Protein AF-A0A822H1C2-F1 (afdb_monomer)

Secondary structure (DSSP, 8-state):
---EEEETTEEEEEETTEEEEEE---SSS--------SS--GGGHHHHHHHHHHHHHHH--SHHHHHHHHHHHHHHHHHTT--HHHHHHHHHHHHHHTT-TTHHHH--HHHHHHHHHHHHHHHHHHHHHHHHT-

Solvent-accessible surface area (backbone atoms only — not comparable to full-atom values): 8086 Å² total; per-residue (Å²): 136,69,64,72,49,77,57,88,54,35,39,39,36,52,53,94,95,36,84,46,76,44,74,60,77,56,83,84,62,63,89,76,69,73,88,78,78,84,91,71,66,86,80,56,53,64,58,43,57,40,50,55,49,52,52,39,38,65,75,37,88,47,51,69,56,35,52,50,51,52,49,51,52,53,51,55,44,44,76,72,72,49,53,71,66,62,54,49,52,43,57,48,47,50,35,51,77,60,71,43,79,59,62,90,81,65,71,41,56,73,62,41,51,55,40,30,50,54,49,45,52,54,51,51,56,55,52,55,56,58,60,76,75,108

Structure (mmCIF, N/CA/C/O backbone):
data_AF-A0A822H1C2-F1
#
_entry.id   AF-A0A822H1C2-F1
#
loop_
_atom_site.group_PDB
_atom_site.id
_atom_site.type_symbol
_atom_site.label_atom_id
_atom_site.label_alt_id
_atom_site.label_comp_id
_atom_site.label_asym_id
_atom_site.label_entity_id
_atom_site.label_seq_id
_atom_site.pdbx_PDB_ins_code
_atom_site.Cartn_x
_atom_site.Cartn_y
_atom_site.Cartn_z
_atom_site.occupancy
_atom_site.B_iso_or_equiv
_atom_site.auth_seq_id
_atom_site.auth_comp_id
_atom_site.auth_asym_id
_atom_site.auth_atom_id
_atom_site.pdbx_PDB_model_num
ATOM 1 N N . ILE A 1 1 ? -23.568 -33.969 -25.056 1.00 42.25 1 ILE A N 1
ATOM 2 C CA . ILE A 1 1 ? -23.004 -32.632 -25.365 1.00 42.25 1 ILE A CA 1
ATOM 3 C C . ILE A 1 1 ? -22.626 -31.989 -24.035 1.00 42.25 1 ILE A C 1
ATOM 5 O O . ILE A 1 1 ? -23.505 -31.511 -23.328 1.00 42.25 1 ILE A O 1
ATOM 9 N N . GLY A 1 2 ? -21.360 -32.112 -23.630 1.00 51.59 2 GLY A N 1
ATOM 10 C CA . GLY A 1 2 ? -20.865 -31.537 -22.378 1.00 51.59 2 GLY A CA 1
ATOM 11 C C . GLY A 1 2 ? -20.613 -30.048 -22.573 1.00 51.59 2 GLY A C 1
ATOM 12 O O . GLY A 1 2 ? -19.778 -29.673 -23.391 1.00 51.59 2 GLY A O 1
ATOM 13 N N . LYS A 1 3 ? -21.377 -29.204 -21.8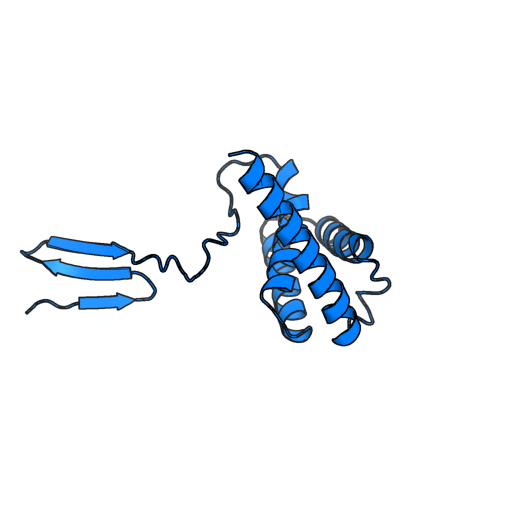78 1.00 55.62 3 LYS A N 1
ATOM 14 C CA . LYS A 1 3 ? -21.102 -27.768 -21.810 1.00 55.62 3 LYS A CA 1
ATOM 15 C C . LYS A 1 3 ? -20.040 -27.564 -20.737 1.00 55.62 3 LYS A C 1
ATOM 17 O O . LYS A 1 3 ? -20.268 -27.924 -19.586 1.00 55.62 3 LYS A O 1
ATOM 22 N N . ASN A 1 4 ? -18.905 -27.012 -21.139 1.00 53.31 4 ASN A N 1
ATOM 23 C CA . ASN A 1 4 ? -17.875 -26.548 -20.226 1.00 53.31 4 ASN A CA 1
ATOM 24 C C . ASN A 1 4 ? -17.957 -25.027 -20.194 1.00 53.31 4 ASN A C 1
ATOM 26 O O . ASN A 1 4 ? -17.965 -24.393 -21.249 1.00 53.31 4 ASN A O 1
ATOM 30 N N . VAL A 1 5 ? -18.050 -24.460 -18.997 1.00 60.44 5 VAL A N 1
ATOM 31 C CA . VAL A 1 5 ? -18.001 -23.012 -18.791 1.00 60.44 5 VAL A CA 1
ATOM 32 C C . VAL A 1 5 ? -16.791 -22.736 -17.914 1.00 60.44 5 VAL A C 1
ATOM 34 O O . VAL A 1 5 ? -16.673 -23.301 -16.826 1.00 60.44 5 VAL A O 1
ATOM 37 N N . ALA A 1 6 ? -15.881 -21.913 -18.425 1.00 45.28 6 ALA A N 1
ATOM 38 C CA . ALA A 1 6 ? -14.759 -21.386 -17.668 1.00 45.28 6 ALA A CA 1
ATOM 39 C C . ALA A 1 6 ? -15.110 -19.968 -17.211 1.00 45.28 6 ALA A C 1
ATOM 41 O O . ALA A 1 6 ? -15.568 -19.155 -1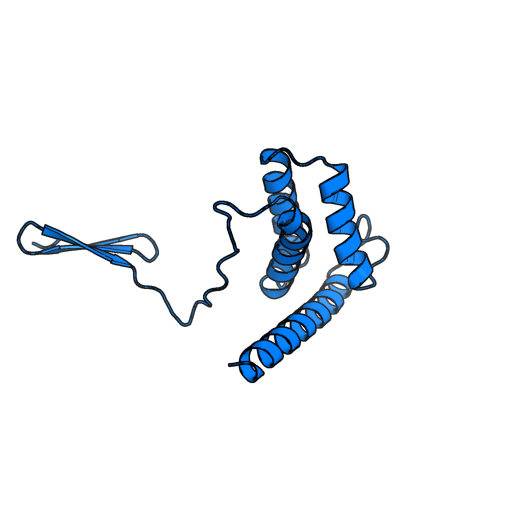8.017 1.00 45.28 6 ALA A O 1
ATOM 42 N N . TYR A 1 7 ? -14.919 -19.689 -15.926 1.00 49.81 7 TYR A N 1
ATOM 43 C CA . TYR A 1 7 ? -15.037 -18.352 -15.359 1.00 49.81 7 TYR A CA 1
ATOM 44 C C . TYR A 1 7 ? -13.966 -18.191 -14.283 1.00 49.81 7 TYR A C 1
ATOM 46 O O . TYR A 1 7 ? -13.995 -18.904 -13.279 1.00 49.81 7 TYR A O 1
ATOM 54 N N . LEU A 1 8 ? -13.028 -17.264 -14.507 1.00 70.69 8 LEU A N 1
ATOM 55 C CA . LEU A 1 8 ? -11.804 -17.135 -13.705 1.00 70.69 8 LEU A CA 1
ATOM 56 C C . LEU A 1 8 ? -11.063 -18.488 -13.638 1.00 70.69 8 LEU A C 1
ATOM 58 O O . LEU A 1 8 ? -10.958 -19.182 -14.649 1.00 70.69 8 LEU A O 1
ATOM 62 N N . ASP A 1 9 ? -10.626 -18.884 -12.446 1.00 70.00 9 ASP A N 1
ATOM 63 C CA . ASP A 1 9 ? -9.897 -20.126 -12.167 1.00 70.00 9 ASP A CA 1
ATOM 64 C C . ASP A 1 9 ? -10.820 -21.341 -11.994 1.00 70.00 9 ASP A C 1
ATOM 66 O O . ASP A 1 9 ? -10.390 -22.433 -11.619 1.00 70.00 9 ASP A O 1
ATOM 70 N N . VAL A 1 10 ? -12.121 -21.168 -12.235 1.00 59.78 10 VAL A N 1
ATOM 71 C CA . VAL A 1 10 ? -13.121 -22.207 -12.015 1.00 59.78 10 VAL A CA 1
ATOM 72 C C . VAL A 1 10 ? -13.604 -22.754 -13.348 1.00 59.78 10 VAL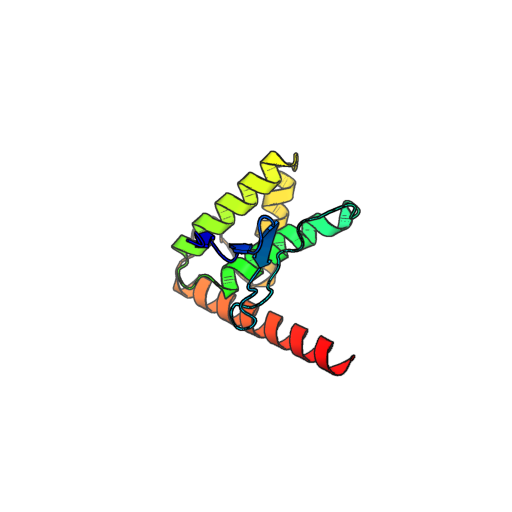 A C 1
ATOM 74 O O . VAL A 1 10 ? -14.197 -22.056 -14.175 1.00 59.78 10 VAL A O 1
ATOM 77 N N . GLN A 1 11 ? -13.405 -24.056 -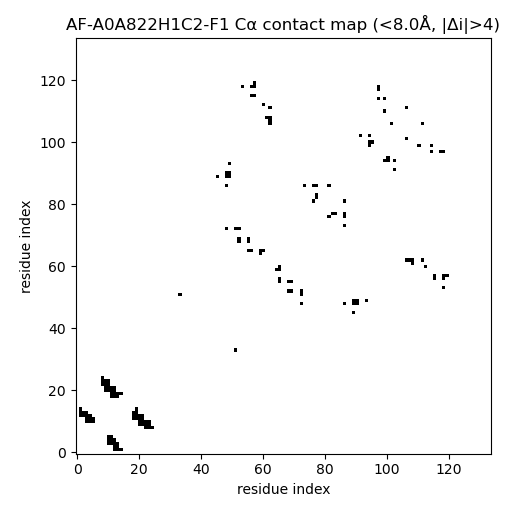13.529 1.00 74.25 11 GLN A N 1
ATOM 78 C CA . GLN A 1 11 ? -13.962 -24.816 -14.632 1.00 74.25 11 GLN A CA 1
ATOM 79 C C . GLN A 1 11 ? -15.132 -25.663 -14.137 1.00 74.25 11 GLN A C 1
ATOM 81 O O . GLN A 1 11 ? -14.978 -26.540 -13.285 1.00 74.25 11 GLN A O 1
ATOM 86 N N . ILE A 1 12 ? -16.311 -25.432 -14.710 1.00 72.38 12 ILE A N 1
ATOM 87 C CA . ILE A 1 12 ? -17.502 -26.236 -14.441 1.00 72.38 12 ILE A CA 1
ATOM 88 C C . ILE A 1 12 ? -17.738 -27.146 -15.642 1.00 72.38 12 ILE A C 1
ATOM 90 O O . ILE A 1 12 ? -17.885 -26.683 -16.776 1.00 72.38 12 ILE A O 1
ATOM 94 N N . SER A 1 13 ? -17.773 -28.451 -15.383 1.00 79.00 13 SER A N 1
ATOM 95 C CA . SER A 1 13 ? -18.021 -29.489 -16.381 1.00 79.00 13 SER A CA 1
ATOM 96 C C . SER A 1 13 ? -19.229 -30.332 -15.988 1.00 79.00 13 SER A C 1
ATOM 98 O O . SER A 1 13 ? -19.450 -30.631 -14.816 1.00 79.00 13 SER A O 1
ATOM 100 N N . HIS A 1 14 ? -20.035 -30.708 -16.976 1.00 67.62 14 HIS A N 1
ATOM 101 C CA . HIS A 1 14 ? -21.193 -31.573 -16.778 1.00 67.62 14 HIS A CA 1
ATOM 102 C C . HIS A 1 14 ? -20.872 -32.976 -17.301 1.00 67.62 14 HIS A C 1
ATOM 104 O O . HIS A 1 14 ? -20.827 -33.193 -18.516 1.00 67.62 14 HIS A O 1
ATOM 110 N N . ILE A 1 15 ? -20.620 -33.917 -16.388 1.00 77.44 15 ILE A N 1
ATOM 111 C CA . ILE A 1 15 ? -20.205 -35.292 -16.693 1.00 77.44 15 ILE A CA 1
ATOM 112 C C . ILE A 1 15 ? -21.204 -36.251 -16.038 1.00 77.44 15 ILE A C 1
ATOM 114 O O . ILE A 1 15 ? -21.429 -36.176 -14.837 1.00 77.44 15 ILE A O 1
ATOM 118 N N . ASN A 1 16 ? -21.807 -37.157 -16.817 1.00 75.69 16 ASN A N 1
ATOM 119 C CA . ASN A 1 16 ? -22.744 -38.187 -16.331 1.00 75.69 16 ASN A CA 1
ATOM 120 C C . ASN A 1 16 ? -23.886 -37.647 -15.444 1.00 75.69 16 ASN A C 1
ATOM 122 O O . ASN A 1 16 ? -24.198 -38.222 -14.404 1.00 75.69 16 ASN A O 1
ATOM 126 N N . SER A 1 17 ? -24.496 -36.528 -15.848 1.00 75.00 17 SER A N 1
ATOM 127 C CA . SER A 1 17 ? -25.558 -35.835 -15.091 1.00 75.00 17 SER A CA 1
ATOM 128 C C .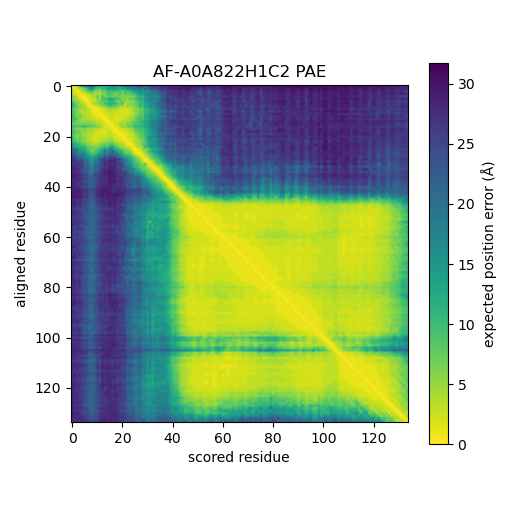 SER A 1 17 ? -25.118 -35.270 -13.733 1.00 75.00 17 SER A C 1
ATOM 130 O O . SER A 1 17 ? -25.958 -34.897 -12.917 1.00 75.00 17 SER A O 1
ATOM 132 N N . GLN A 1 18 ? -23.808 -35.187 -13.489 1.00 59.72 18 GLN A N 1
ATOM 133 C CA . GLN A 1 18 ? -23.227 -34.547 -12.319 1.00 59.72 18 GLN A CA 1
ATOM 134 C C . GLN A 1 18 ? -22.437 -33.307 -12.736 1.00 59.72 18 GLN A C 1
ATOM 136 O O . GLN A 1 18 ? -21.696 -33.296 -13.724 1.00 59.72 18 GLN A O 1
ATOM 141 N N . LEU A 1 19 ? -22.615 -32.238 -11.965 1.00 74.88 19 LEU A N 1
ATOM 142 C CA . LEU A 1 19 ? -21.804 -31.034 -12.065 1.00 74.88 19 LEU A CA 1
ATOM 143 C C . LEU A 1 19 ? -20.486 -31.282 -11.337 1.00 74.88 19 LEU A C 1
ATOM 145 O O . LEU A 1 19 ? -20.462 -31.480 -10.124 1.00 74.88 19 LEU A O 1
ATOM 149 N N . ARG A 1 20 ? -19.390 -31.267 -12.090 1.00 70.50 20 ARG A N 1
ATOM 150 C CA . ARG A 1 20 ? -18.034 -31.314 -11.562 1.00 70.50 20 ARG A CA 1
ATOM 151 C C . ARG A 1 20 ? -17.403 -29.939 -11.714 1.00 70.50 20 ARG A C 1
ATOM 153 O O . ARG A 1 20 ? -17.098 -29.507 -12.826 1.00 70.50 20 ARG A O 1
ATOM 160 N N . THR A 1 21 ? -17.175 -29.292 -10.581 1.00 70.31 21 THR A N 1
ATOM 161 C CA . THR A 1 21 ? -16.422 -28.042 -10.483 1.00 70.31 21 THR A CA 1
ATOM 162 C C . THR A 1 21 ? -14.966 -28.370 -10.184 1.00 70.31 21 THR A C 1
ATOM 164 O O . THR A 1 21 ? -14.677 -29.162 -9.292 1.00 70.31 21 THR A O 1
ATOM 167 N N . THR A 1 22 ? -14.042 -27.808 -10.952 1.00 68.56 22 THR A N 1
ATOM 168 C CA . THR A 1 22 ? -12.597 -27.921 -10.732 1.00 68.56 22 THR A CA 1
ATOM 169 C C . THR A 1 22 ? -12.030 -26.515 -10.627 1.00 68.56 22 THR A C 1
ATOM 171 O O . THR A 1 22 ? -12.333 -25.674 -11.470 1.00 68.56 22 THR A O 1
ATOM 174 N N . ILE A 1 23 ? -11.268 -26.250 -9.567 1.00 69.19 23 ILE A N 1
ATOM 175 C CA . ILE A 1 23 ? -10.612 -24.961 -9.345 1.00 69.19 23 ILE A CA 1
ATOM 176 C C . ILE A 1 23 ? -9.145 -25.145 -9.718 1.00 69.19 23 ILE A C 1
ATOM 178 O O . ILE A 1 23 ? -8.409 -25.839 -9.015 1.00 69.19 23 ILE A O 1
ATOM 182 N N . ASN A 1 24 ? -8.739 -24.562 -10.836 1.00 63.94 24 ASN A N 1
ATOM 183 C CA . ASN A 1 24 ? -7.369 -24.618 -11.317 1.00 63.94 24 ASN A CA 1
ATOM 184 C C . ASN A 1 24 ? -6.590 -23.495 -10.639 1.00 63.94 24 ASN A C 1
ATOM 186 O O . ASN A 1 24 ? -6.679 -22.348 -11.051 1.00 63.94 24 ASN A O 1
ATOM 190 N N . HIS A 1 25 ? -5.857 -23.823 -9.579 1.00 54.69 25 HIS A N 1
ATOM 191 C CA . HIS A 1 25 ? -4.906 -22.877 -9.009 1.00 54.69 25 HIS A CA 1
ATOM 192 C C . HIS A 1 25 ? -3.678 -22.883 -9.917 1.00 54.69 25 HIS A C 1
ATOM 194 O O . HIS A 1 25 ? -3.062 -23.934 -10.108 1.00 54.69 25 HIS A O 1
ATOM 200 N N . ASP A 1 26 ? -3.356 -21.739 -10.507 1.00 56.12 26 ASP A N 1
ATOM 201 C CA . ASP A 1 26 ? -2.060 -21.553 -11.139 1.00 56.12 26 ASP A CA 1
ATOM 202 C C . ASP A 1 26 ? -1.019 -21.412 -10.021 1.00 56.12 26 ASP A C 1
ATOM 204 O O . ASP A 1 26 ? -1.038 -20.447 -9.263 1.00 56.12 26 ASP A O 1
ATOM 208 N N . ASN A 1 27 ? -0.152 -22.414 -9.866 1.00 52.12 27 ASN A N 1
ATOM 209 C CA . ASN A 1 27 ? 0.904 -22.380 -8.853 1.00 52.12 27 ASN A CA 1
ATOM 210 C C . ASN A 1 27 ? 2.012 -21.365 -9.202 1.00 52.12 27 ASN A C 1
ATOM 212 O O . ASN A 1 27 ? 2.813 -21.051 -8.320 1.00 52.12 27 ASN A O 1
ATOM 216 N N . ASP A 1 28 ? 2.050 -20.856 -10.443 1.00 52.75 28 ASP A N 1
ATOM 217 C CA . ASP A 1 28 ? 2.986 -19.818 -10.895 1.00 52.75 28 ASP A CA 1
ATOM 218 C C . ASP A 1 28 ? 2.406 -18.399 -10.725 1.00 52.75 28 ASP A C 1
ATOM 220 O O . ASP A 1 28 ? 3.160 -17.425 -10.636 1.00 52.75 28 ASP A O 1
ATOM 224 N N . ILE A 1 29 ? 1.079 -18.263 -10.586 1.00 51.06 29 ILE A N 1
ATOM 225 C CA . ILE A 1 29 ? 0.437 -17.051 -10.054 1.00 51.06 29 ILE A CA 1
ATOM 226 C C . ILE A 1 29 ? 0.466 -17.178 -8.535 1.00 51.06 29 ILE A C 1
ATOM 228 O O . ILE A 1 29 ? -0.479 -17.613 -7.889 1.00 51.06 29 ILE A O 1
ATOM 232 N N . GLU A 1 30 ? 1.637 -16.865 -8.000 1.00 44.97 30 GLU A N 1
ATOM 233 C CA . GLU A 1 30 ? 1.970 -16.697 -6.594 1.00 44.97 30 GLU A CA 1
ATOM 234 C C . GLU A 1 30 ? 0.778 -16.732 -5.608 1.00 44.97 30 GLU A C 1
ATOM 236 O O . GLU A 1 30 ? -0.109 -15.872 -5.673 1.00 44.97 30 GLU A O 1
ATOM 241 N N . PRO A 1 31 ? 0.767 -17.637 -4.610 1.00 45.50 31 PRO A N 1
ATOM 242 C CA . PRO A 1 31 ? -0.255 -17.653 -3.578 1.00 45.50 31 PRO A CA 1
ATOM 243 C C . PRO A 1 31 ? 0.029 -16.534 -2.565 1.00 45.50 31 PRO A C 1
ATOM 245 O O . PRO A 1 31 ? 0.169 -16.781 -1.368 1.00 45.50 31 PRO A O 1
ATOM 248 N N . ARG A 1 32 ? 0.115 -15.274 -3.007 1.00 45.22 32 ARG A N 1
ATOM 249 C CA . ARG A 1 32 ? 0.010 -14.117 -2.112 1.00 45.22 32 ARG A CA 1
ATOM 250 C C . ARG A 1 32 ? -1.465 -13.891 -1.812 1.00 45.22 32 ARG A C 1
ATOM 252 O O . ARG A 1 32 ? -2.060 -12.876 -2.161 1.00 45.22 32 ARG A O 1
ATOM 259 N N . GLY A 1 33 ? -2.074 -14.878 -1.161 1.00 42.50 33 GLY A N 1
ATOM 260 C CA . GLY A 1 33 ? -3.338 -14.666 -0.485 1.00 42.50 33 GLY A CA 1
ATOM 261 C C . GLY A 1 33 ? -3.110 -13.590 0.568 1.00 42.50 33 GLY A C 1
ATOM 262 O O . GLY A 1 33 ? -2.409 -13.825 1.552 1.00 42.50 33 GLY A O 1
ATOM 263 N N . LEU A 1 34 ? -3.679 -12.403 0.360 1.00 44.56 34 LEU A N 1
ATOM 264 C CA . LEU A 1 34 ? -3.892 -11.473 1.458 1.00 44.56 34 LEU A CA 1
ATOM 265 C C . LEU A 1 34 ? -4.661 -12.231 2.536 1.00 44.56 34 LEU A C 1
ATOM 267 O O . LEU A 1 34 ? -5.706 -12.819 2.255 1.00 44.56 34 LEU A O 1
ATOM 271 N N . SER A 1 35 ? -4.132 -12.230 3.756 1.00 42.47 35 SER A N 1
ATOM 272 C CA . SER A 1 35 ? -4.755 -12.854 4.918 1.00 42.47 35 SER A CA 1
ATOM 273 C C . SER A 1 35 ? -6.070 -12.143 5.267 1.00 42.47 35 SER A C 1
ATOM 275 O O . SER A 1 35 ? -6.133 -11.378 6.225 1.00 42.47 35 SER A O 1
ATOM 277 N N . PHE A 1 36 ? -7.142 -12.366 4.503 1.00 40.88 36 PHE A N 1
ATOM 278 C CA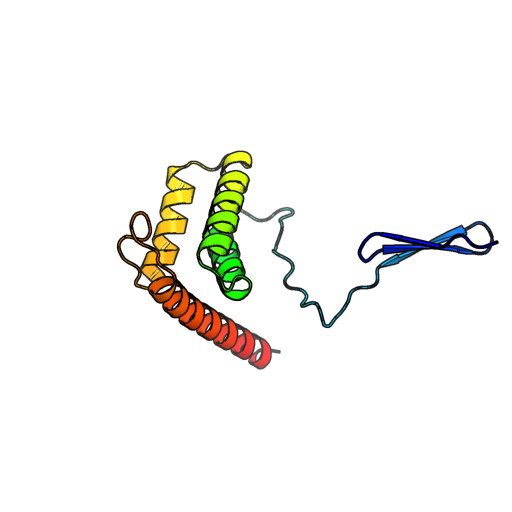 . PHE A 1 36 ? -8.482 -11.911 4.862 1.00 40.88 36 PHE A CA 1
ATOM 279 C C . PHE A 1 36 ? -9.136 -12.914 5.822 1.00 40.88 36 PHE A C 1
ATOM 281 O O . PHE A 1 36 ? -9.778 -13.887 5.445 1.00 40.88 36 PHE A O 1
ATOM 288 N N . ILE A 1 37 ? -8.846 -12.651 7.096 1.00 50.69 37 ILE A N 1
ATOM 289 C CA . ILE A 1 37 ? -9.662 -12.708 8.317 1.00 50.69 37 ILE A CA 1
ATOM 290 C C . ILE A 1 37 ? -10.885 -13.646 8.318 1.00 50.69 37 ILE A C 1
ATOM 292 O O . ILE A 1 37 ? -11.958 -13.328 7.810 1.00 50.69 37 ILE A O 1
ATOM 296 N N . SER A 1 38 ? -10.777 -14.697 9.132 1.00 35.66 38 SER A N 1
ATOM 297 C CA . SER A 1 38 ? -11.869 -15.150 9.997 1.00 35.66 38 SER A CA 1
ATOM 298 C C . SER A 1 38 ? -11.282 -15.351 11.405 1.00 35.66 38 SER A C 1
ATOM 300 O O . SER A 1 38 ? -10.368 -16.155 11.571 1.00 35.66 38 SER A O 1
ATOM 302 N N . ASN A 1 39 ? -11.785 -14.615 12.405 1.00 43.12 39 ASN A N 1
ATOM 303 C CA . ASN A 1 39 ? -11.509 -14.775 13.849 1.00 43.12 39 ASN A CA 1
ATOM 304 C C . ASN A 1 39 ? -10.141 -14.336 14.428 1.00 43.12 39 ASN A C 1
ATOM 306 O O . ASN A 1 39 ? -9.748 -14.851 15.476 1.00 43.12 39 ASN A O 1
ATOM 310 N N . HIS A 1 40 ? -9.429 -13.362 13.845 1.00 44.75 40 HIS A N 1
ATOM 311 C CA . HIS A 1 40 ? -8.187 -12.858 14.461 1.00 44.75 40 HIS A CA 1
ATOM 312 C C . HIS A 1 40 ? -8.396 -11.628 15.370 1.00 44.75 40 HIS A C 1
ATOM 314 O O . HIS A 1 40 ? -9.173 -10.731 15.025 1.00 44.75 40 HIS A O 1
ATOM 320 N N . PRO A 1 41 ? -7.715 -11.572 16.538 1.00 49.38 41 PRO A N 1
ATOM 321 C CA . PRO A 1 41 ? -7.850 -10.481 17.498 1.00 49.38 41 PRO A CA 1
ATOM 322 C C . PRO A 1 41 ? -7.435 -9.114 16.908 1.00 49.38 41 PRO A C 1
ATOM 324 O O . PRO A 1 41 ? -6.581 -9.069 16.020 1.00 49.38 41 PRO A O 1
ATOM 327 N N . PRO A 1 42 ? -7.970 -7.992 17.441 1.00 52.88 42 PRO A N 1
ATOM 328 C CA . PRO A 1 42 ? -7.751 -6.609 16.973 1.00 52.88 42 PRO A CA 1
ATOM 329 C C . PRO A 1 42 ? -6.289 -6.155 16.791 1.00 52.88 42 PRO A C 1
ATOM 331 O O . PRO A 1 42 ? -6.026 -5.124 16.180 1.00 52.88 42 PRO A O 1
ATOM 334 N N . VAL A 1 43 ? -5.328 -6.922 17.303 1.00 49.09 43 VAL A N 1
ATOM 335 C CA . VAL A 1 43 ? -3.890 -6.625 17.262 1.00 49.09 43 VAL A CA 1
ATOM 336 C C . VAL A 1 43 ? -3.268 -6.903 15.878 1.00 49.09 43 VAL A C 1
ATOM 338 O O . VAL A 1 43 ? -2.206 -6.375 15.578 1.00 49.09 43 VAL A O 1
ATOM 341 N N . MET A 1 44 ? -3.926 -7.671 14.997 1.00 60.22 44 MET A N 1
ATOM 342 C CA . MET A 1 44 ? -3.414 -7.985 13.647 1.00 60.22 44 MET A CA 1
ATOM 343 C C . MET A 1 44 ? -3.740 -6.945 12.563 1.00 60.22 44 MET A C 1
ATOM 345 O O . MET A 1 44 ? -3.316 -7.101 11.422 1.00 60.22 44 MET A O 1
ATOM 349 N N . TYR A 1 45 ? -4.502 -5.894 12.871 1.00 64.75 45 TYR A N 1
ATOM 350 C CA . TYR A 1 45 ? -4.999 -4.983 11.830 1.00 64.75 45 TYR A CA 1
ATOM 351 C C . TYR A 1 45 ? -4.053 -3.816 11.530 1.00 64.75 45 TYR A C 1
ATOM 353 O O . TYR A 1 45 ? -4.038 -3.326 10.402 1.00 64.75 45 TYR A O 1
ATOM 361 N N . SER A 1 46 ? -3.222 -3.417 12.497 1.00 65.81 46 SER A N 1
ATOM 362 C CA . SER A 1 46 ? -2.131 -2.453 12.294 1.00 65.81 46 SER A CA 1
ATOM 363 C C . SER A 1 46 ? -1.109 -2.979 11.286 1.00 65.81 46 SER A C 1
ATOM 365 O O . SER A 1 46 ? -0.772 -2.308 10.310 1.00 65.81 46 SER A O 1
ATOM 367 N N . THR A 1 47 ? -0.691 -4.230 11.480 1.00 77.38 47 THR A N 1
ATOM 368 C CA . THR A 1 47 ? 0.198 -4.950 10.568 1.00 77.38 47 THR A CA 1
ATOM 369 C C . THR A 1 47 ? -0.481 -5.261 9.240 1.00 77.38 47 THR A C 1
ATOM 371 O O . THR A 1 47 ? 0.196 -5.279 8.220 1.00 77.38 47 THR A O 1
ATOM 374 N N . LEU A 1 48 ? -1.807 -5.444 9.211 1.00 84.19 48 LEU A N 1
ATOM 375 C CA . LEU A 1 48 ? -2.538 -5.694 7.967 1.00 84.19 48 LEU A CA 1
ATOM 376 C C . LEU A 1 48 ? -2.527 -4.484 7.025 1.00 84.19 48 LEU A C 1
ATOM 378 O O . LEU A 1 48 ? -2.299 -4.671 5.835 1.00 84.19 48 LEU A O 1
ATOM 382 N N . ILE A 1 49 ? -2.720 -3.255 7.526 1.00 87.81 49 ILE A N 1
ATOM 383 C CA . ILE A 1 49 ? -2.628 -2.046 6.683 1.00 87.81 49 ILE A CA 1
ATOM 384 C C . ILE A 1 49 ? -1.240 -1.967 6.045 1.00 87.81 49 ILE A C 1
ATOM 386 O O . ILE A 1 49 ? -1.125 -1.832 4.827 1.00 87.81 49 ILE A O 1
ATOM 390 N N . GLN A 1 50 ? -0.190 -2.084 6.859 1.00 88.25 50 GLN A N 1
ATOM 391 C CA . GLN A 1 50 ? 1.188 -2.019 6.375 1.00 88.25 50 GLN A CA 1
ATOM 392 C C . GLN A 1 50 ? 1.489 -3.153 5.390 1.00 88.25 50 GLN A C 1
ATOM 394 O O . GLN A 1 50 ? 2.012 -2.889 4.313 1.00 88.25 50 GLN A O 1
ATOM 399 N N . ALA A 1 51 ? 1.071 -4.386 5.689 1.00 87.31 51 ALA A N 1
ATOM 400 C CA . ALA A 1 51 ? 1.250 -5.533 4.805 1.00 87.31 51 ALA A CA 1
ATOM 401 C C . ALA A 1 51 ? 0.541 -5.351 3.454 1.00 87.31 51 ALA A C 1
ATOM 403 O O . ALA A 1 51 ? 1.145 -5.610 2.417 1.00 87.31 51 ALA A O 1
ATOM 404 N N . CYS A 1 52 ? -0.704 -4.856 3.439 1.00 89.81 52 CYS A N 1
ATOM 405 C CA . CYS A 1 52 ? -1.428 -4.550 2.200 1.00 89.81 52 CYS A CA 1
ATOM 406 C C . CYS A 1 52 ? -0.678 -3.520 1.346 1.00 89.81 52 CYS A C 1
ATOM 408 O O . CYS A 1 52 ? -0.588 -3.657 0.125 1.00 89.81 52 CYS A O 1
ATOM 410 N N . LEU A 1 53 ? -0.123 -2.487 1.981 1.00 92.00 53 LEU A N 1
ATOM 411 C CA . LEU A 1 53 ? 0.607 -1.431 1.287 1.00 92.00 53 LEU A CA 1
ATOM 412 C C . LEU A 1 53 ? 1.987 -1.895 0.805 1.00 92.00 53 LEU A C 1
ATOM 414 O O . LEU A 1 53 ? 2.350 -1.602 -0.329 1.00 92.00 53 LEU A O 1
ATOM 418 N N . MET A 1 54 ? 2.728 -2.662 1.604 1.00 91.00 54 MET A N 1
ATOM 419 C CA . MET A 1 54 ? 3.988 -3.278 1.174 1.00 91.00 54 MET A CA 1
ATOM 420 C C . MET A 1 54 ? 3.753 -4.229 0.002 1.00 91.00 54 MET A C 1
ATOM 422 O O . MET A 1 54 ? 4.443 -4.145 -1.009 1.00 91.00 54 MET A O 1
ATOM 426 N N . HIS A 1 55 ? 2.713 -5.060 0.083 1.00 89.25 55 HIS A N 1
ATOM 427 C CA . HIS A 1 55 ? 2.301 -5.929 -1.013 1.00 89.25 55 HIS A CA 1
ATOM 428 C C . HIS A 1 55 ? 1.984 -5.132 -2.285 1.00 89.25 55 HIS A C 1
ATOM 430 O O . HIS A 1 55 ? 2.484 -5.457 -3.360 1.00 89.25 55 HIS A O 1
ATOM 436 N N . SER A 1 56 ? 1.215 -4.046 -2.158 1.00 91.44 56 SER A N 1
ATOM 437 C CA . SER A 1 56 ? 0.942 -3.128 -3.266 1.00 91.44 56 SER A CA 1
ATOM 438 C C . SER A 1 56 ? 2.226 -2.567 -3.880 1.00 91.44 56 SER A C 1
ATOM 440 O O . SER A 1 56 ? 2.367 -2.548 -5.101 1.00 91.44 56 SER A O 1
ATOM 442 N N . ALA A 1 57 ? 3.192 -2.158 -3.052 1.00 92.19 57 ALA A N 1
ATOM 443 C CA . ALA A 1 57 ? 4.472 -1.658 -3.535 1.00 92.19 57 ALA A CA 1
ATOM 444 C C . ALA A 1 57 ? 5.251 -2.720 -4.325 1.00 92.19 57 ALA A C 1
ATOM 446 O O . ALA A 1 57 ? 5.809 -2.407 -5.370 1.00 92.19 57 ALA A O 1
ATOM 447 N N . VAL A 1 58 ? 5.230 -3.984 -3.897 1.00 89.81 58 VAL A N 1
ATOM 448 C CA . VAL A 1 58 ? 5.879 -5.081 -4.633 1.00 89.81 58 VAL A CA 1
ATOM 449 C C . VAL A 1 58 ? 5.251 -5.268 -6.021 1.00 89.81 58 VAL A C 1
ATOM 451 O O . VAL A 1 58 ? 5.975 -5.330 -7.019 1.00 89.81 58 VAL A O 1
ATOM 454 N N . ILE A 1 59 ? 3.918 -5.315 -6.114 1.00 88.31 59 ILE A N 1
ATOM 455 C CA . ILE A 1 59 ? 3.215 -5.660 -7.365 1.00 88.31 59 ILE A CA 1
ATOM 456 C C . ILE A 1 59 ? 3.034 -4.479 -8.328 1.00 88.31 59 ILE A C 1
ATOM 458 O O . ILE A 1 59 ? 2.929 -4.678 -9.540 1.00 88.31 59 ILE A O 1
ATOM 462 N N . ARG A 1 60 ? 2.952 -3.244 -7.823 1.00 90.38 60 ARG A N 1
ATOM 463 C CA . ARG A 1 60 ? 2.755 -2.047 -8.647 1.00 90.38 60 ARG A CA 1
ATOM 464 C C . ARG A 1 60 ? 4.113 -1.429 -8.953 1.00 90.38 60 ARG A C 1
ATOM 466 O O . ARG A 1 60 ? 4.913 -1.200 -8.061 1.00 90.38 60 ARG A O 1
ATOM 473 N N . SER A 1 61 ? 4.391 -1.155 -10.223 1.00 91.12 61 SER A N 1
ATOM 474 C CA . SER A 1 61 ? 5.624 -0.465 -10.632 1.00 91.12 61 SER A CA 1
ATOM 475 C C . SER A 1 61 ? 5.440 1.045 -10.760 1.00 91.12 61 SER A C 1
ATOM 477 O O . SER A 1 61 ? 6.407 1.792 -10.677 1.00 91.12 61 SER A O 1
ATOM 479 N N . LYS A 1 62 ? 4.207 1.526 -10.946 1.00 93.81 62 LYS A N 1
ATOM 480 C CA . LYS A 1 62 ? 3.905 2.955 -11.079 1.00 93.81 62 LYS A CA 1
ATOM 481 C C . LYS A 1 62 ? 3.362 3.520 -9.775 1.00 93.81 62 LYS A C 1
ATOM 483 O O . LYS A 1 62 ? 2.421 2.972 -9.199 1.00 93.81 62 LYS A O 1
ATOM 488 N N . VAL A 1 63 ? 3.863 4.690 -9.383 1.00 93.94 63 VAL A N 1
ATOM 489 C CA . VAL A 1 63 ? 3.409 5.406 -8.182 1.00 93.94 63 VAL A CA 1
ATOM 490 C C . VAL A 1 63 ? 1.919 5.766 -8.248 1.00 93.94 63 VAL A C 1
ATOM 492 O O . VAL A 1 63 ? 1.230 5.764 -7.231 1.00 93.94 63 VAL A O 1
ATOM 495 N N . SER A 1 64 ? 1.383 6.012 -9.450 1.00 93.25 64 SER A N 1
ATOM 496 C CA . SER A 1 64 ? -0.049 6.258 -9.664 1.00 93.25 64 SER A CA 1
ATOM 497 C C . SER A 1 64 ? -0.913 5.064 -9.266 1.00 93.25 64 SER A C 1
ATOM 499 O O . SER A 1 64 ? -1.957 5.235 -8.637 1.00 93.25 64 SER A O 1
ATOM 501 N N . ASP A 1 65 ? -0.468 3.858 -9.609 1.00 92.94 65 ASP A N 1
ATOM 502 C CA . ASP A 1 65 ? -1.215 2.625 -9.367 1.00 92.94 65 ASP A CA 1
ATOM 503 C C . ASP A 1 65 ? -1.151 2.271 -7.883 1.00 92.94 65 ASP A C 1
ATOM 505 O O . ASP A 1 65 ? -2.164 1.930 -7.273 1.00 92.94 65 ASP A O 1
ATOM 509 N N . PHE A 1 66 ? 0.014 2.477 -7.270 1.00 94.12 66 PHE A N 1
ATOM 510 C CA . PHE A 1 66 ? 0.176 2.402 -5.825 1.00 94.12 66 PHE A CA 1
ATOM 511 C C . PHE A 1 66 ? -0.716 3.402 -5.079 1.00 94.12 66 PHE A C 1
ATOM 513 O O . PHE A 1 66 ? -1.330 3.052 -4.074 1.00 94.12 66 PHE A O 1
ATOM 520 N N . HIS A 1 67 ? -0.844 4.640 -5.562 1.00 93.19 67 HIS A N 1
ATOM 521 C CA . HIS A 1 67 ? -1.743 5.622 -4.954 1.00 93.19 67 HIS A CA 1
ATOM 522 C C . HIS A 1 67 ? -3.213 5.211 -5.012 1.00 93.19 67 HIS A C 1
ATOM 524 O O . HIS A 1 67 ? -3.942 5.472 -4.051 1.00 93.19 67 HIS A O 1
ATOM 530 N N . ASN A 1 68 ? -3.641 4.587 -6.111 1.00 91.12 68 ASN A N 1
ATOM 531 C CA . ASN A 1 68 ? -4.994 4.056 -6.235 1.00 91.12 68 ASN A CA 1
ATOM 532 C C . ASN A 1 68 ? -5.216 2.912 -5.245 1.00 91.12 68 ASN A C 1
ATOM 534 O O . ASN A 1 68 ? -6.126 3.002 -4.429 1.00 91.12 68 ASN A O 1
ATOM 538 N N . GLU A 1 69 ? -4.315 1.931 -5.207 1.00 91.88 69 GLU A N 1
ATOM 539 C CA . GLU A 1 69 ? -4.410 0.815 -4.262 1.00 91.88 69 GLU A CA 1
ATOM 540 C C . GLU A 1 69 ? -4.375 1.300 -2.804 1.00 91.88 69 GLU A C 1
ATOM 542 O O . GLU A 1 69 ? -5.165 0.866 -1.972 1.00 91.88 69 GLU A O 1
ATOM 547 N N . ARG A 1 70 ? -3.512 2.272 -2.481 1.00 93.00 70 ARG A N 1
ATOM 548 C CA . ARG A 1 70 ? -3.468 2.894 -1.152 1.00 93.00 70 ARG A CA 1
ATOM 549 C C . ARG A 1 70 ? -4.821 3.504 -0.787 1.00 93.00 70 ARG A C 1
ATOM 551 O O . ARG A 1 70 ? -5.252 3.371 0.354 1.00 93.00 70 ARG A O 1
ATOM 558 N N . ARG A 1 71 ? -5.476 4.199 -1.724 1.00 92.31 71 ARG A N 1
ATOM 559 C CA . ARG A 1 71 ? -6.812 4.773 -1.506 1.00 92.31 71 ARG A CA 1
ATOM 560 C C . ARG A 1 71 ? -7.836 3.667 -1.255 1.00 92.31 71 ARG A C 1
ATOM 562 O O . ARG A 1 71 ? -8.606 3.784 -0.306 1.00 92.31 71 ARG A O 1
ATOM 569 N N . ASP A 1 72 ? -7.809 2.606 -2.050 1.00 91.88 72 ASP A N 1
ATOM 570 C CA . ASP A 1 72 ? -8.748 1.490 -1.936 1.00 91.88 72 ASP A CA 1
ATOM 571 C C . ASP A 1 72 ? -8.585 0.758 -0.600 1.00 91.88 72 ASP A C 1
ATOM 573 O O . ASP A 1 72 ? -9.569 0.543 0.108 1.00 91.88 72 ASP A O 1
ATOM 577 N N . VAL A 1 73 ? -7.343 0.495 -0.178 1.00 90.06 73 VAL A N 1
ATOM 578 C CA . VAL A 1 73 ? -7.027 -0.038 1.154 1.00 90.06 73 VAL A CA 1
ATOM 579 C C . VAL A 1 73 ? -7.617 0.863 2.240 1.00 90.06 73 VAL A C 1
ATOM 581 O O . VAL A 1 73 ? -8.357 0.385 3.095 1.00 90.06 73 VAL A O 1
ATOM 584 N N . GLN A 1 74 ? -7.368 2.176 2.196 1.00 90.62 74 GLN A N 1
ATOM 585 C CA . GLN A 1 74 ? -7.920 3.103 3.192 1.00 90.62 74 GLN A CA 1
ATOM 586 C C . GLN A 1 74 ? -9.456 3.066 3.234 1.00 90.62 74 GLN A C 1
ATOM 588 O O . GLN A 1 74 ? -10.028 3.031 4.321 1.00 90.62 74 GLN A O 1
ATOM 593 N N . ILE A 1 75 ? -10.128 3.017 2.079 1.00 88.25 75 ILE A N 1
ATOM 594 C CA . ILE A 1 75 ? -11.593 2.910 1.993 1.00 88.25 75 ILE A CA 1
ATOM 595 C C . ILE A 1 75 ? -12.088 1.603 2.619 1.00 88.25 75 ILE A C 1
ATOM 597 O O . ILE A 1 75 ? -13.056 1.618 3.378 1.00 88.25 75 ILE A O 1
ATOM 601 N N . VAL A 1 76 ? -11.424 0.477 2.347 1.00 88.44 76 VAL A N 1
ATOM 602 C CA . VAL A 1 76 ? -11.783 -0.821 2.933 1.00 88.44 76 VAL A CA 1
ATOM 603 C C . VAL A 1 76 ? -11.700 -0.765 4.456 1.00 88.44 76 VAL A C 1
ATOM 605 O O . VAL A 1 76 ? -12.647 -1.171 5.127 1.00 88.44 76 VAL A O 1
ATOM 608 N N . PHE A 1 77 ? -10.621 -0.224 5.023 1.00 85.56 77 PHE A N 1
ATOM 609 C CA . PHE A 1 77 ? -10.512 -0.089 6.476 1.00 85.56 77 PHE A CA 1
ATOM 610 C C . PHE A 1 77 ? -11.550 0.896 7.039 1.00 85.56 77 PHE A C 1
ATOM 612 O O . PHE A 1 77 ? -12.184 0.596 8.046 1.00 85.56 77 PHE A O 1
ATOM 619 N N . LEU A 1 78 ? -11.840 2.014 6.373 1.00 86.12 78 LEU A N 1
ATOM 620 C CA . LEU A 1 78 ? -12.926 2.904 6.811 1.00 86.12 78 LEU A CA 1
ATOM 621 C C . LEU A 1 78 ? -14.281 2.182 6.858 1.00 86.12 78 LEU A C 1
ATOM 623 O O . LEU A 1 78 ? -15.003 2.285 7.849 1.00 86.12 78 LEU A O 1
ATOM 627 N N . ASN A 1 79 ? -14.598 1.389 5.833 1.00 82.44 79 ASN A N 1
ATOM 628 C CA . ASN A 1 79 ? -15.841 0.616 5.763 1.00 82.44 79 ASN A CA 1
ATOM 629 C C . ASN A 1 79 ? -15.931 -0.483 6.833 1.00 82.44 79 ASN A C 1
ATOM 631 O O . ASN A 1 79 ? -17.030 -0.868 7.221 1.00 82.44 79 ASN A O 1
ATOM 635 N N . ASN A 1 80 ? -14.792 -0.963 7.336 1.00 83.75 80 ASN A N 1
ATOM 636 C CA . ASN A 1 80 ? -14.729 -1.909 8.452 1.00 83.75 80 ASN A CA 1
ATOM 637 C C . ASN A 1 80 ? -14.788 -1.222 9.835 1.00 83.75 80 ASN A C 1
ATOM 639 O O . ASN A 1 80 ? -14.600 -1.880 10.855 1.00 83.75 80 ASN A O 1
ATOM 643 N N . GLY A 1 81 ? -15.064 0.087 9.890 1.00 81.19 81 GLY A N 1
ATOM 644 C CA . GLY A 1 81 ? -15.285 0.826 11.137 1.00 81.19 81 GLY A CA 1
ATOM 645 C C . GLY A 1 81 ? -14.020 1.385 11.791 1.00 81.19 81 GLY A C 1
ATOM 646 O O . GLY A 1 81 ? -14.084 1.854 12.928 1.00 81.19 81 GLY A O 1
ATOM 647 N N . TYR A 1 82 ? -12.875 1.364 11.102 1.00 85.38 82 TYR A N 1
ATOM 648 C CA . TYR A 1 82 ? -11.642 1.969 11.609 1.00 85.38 82 TYR A CA 1
ATOM 649 C C . TYR A 1 82 ? -11.686 3.497 11.488 1.00 85.38 82 TYR A C 1
ATOM 651 O O . TYR A 1 82 ? -12.250 4.051 10.544 1.00 85.38 82 TYR A O 1
ATOM 659 N N . SER A 1 83 ? -11.070 4.200 12.442 1.00 91.50 83 SER A N 1
ATOM 660 C CA . SER A 1 83 ? -11.013 5.663 12.408 1.00 91.50 83 SER A CA 1
ATOM 661 C C . SER A 1 83 ? -10.014 6.161 11.358 1.00 91.50 83 SER A C 1
ATOM 663 O O . SER A 1 83 ? -8.990 5.529 11.094 1.00 91.50 83 SER A O 1
ATOM 665 N N . ILE A 1 84 ? -10.275 7.343 10.790 1.00 92.75 84 ILE A N 1
ATOM 666 C CA . ILE A 1 84 ? -9.356 7.994 9.840 1.00 92.75 84 ILE A CA 1
ATOM 667 C C . ILE A 1 84 ? -7.973 8.206 10.472 1.00 92.75 84 ILE A C 1
ATOM 669 O O . ILE A 1 84 ? -6.963 8.006 9.799 1.00 92.75 84 ILE A O 1
ATOM 673 N N . ASN A 1 85 ? -7.922 8.576 11.757 1.00 93.12 85 ASN A N 1
ATOM 674 C CA . ASN A 1 85 ? -6.665 8.786 12.478 1.00 93.12 85 ASN A CA 1
ATOM 675 C C . ASN A 1 85 ? -5.861 7.490 12.559 1.00 93.12 85 ASN A C 1
ATOM 677 O O . ASN A 1 85 ? -4.710 7.484 12.144 1.00 93.12 85 ASN A O 1
ATOM 681 N N . PHE A 1 86 ? -6.501 6.386 12.962 1.00 90.31 86 PHE A N 1
ATOM 682 C CA . PHE A 1 86 ? -5.860 5.074 13.008 1.00 90.31 86 PHE A CA 1
ATOM 683 C C . PHE A 1 86 ? -5.264 4.706 11.646 1.00 90.31 86 PHE A C 1
ATOM 685 O O . PHE A 1 86 ? -4.093 4.359 11.546 1.00 90.31 86 PHE A O 1
ATOM 692 N N . ILE A 1 87 ? -6.039 4.832 10.570 1.00 91.25 87 ILE A N 1
ATOM 693 C CA . ILE A 1 87 ? -5.570 4.488 9.223 1.00 91.25 87 ILE A CA 1
ATOM 694 C C . ILE A 1 87 ? -4.407 5.393 8.798 1.00 91.25 87 ILE A C 1
ATOM 696 O O . ILE A 1 87 ? -3.404 4.912 8.275 1.00 91.25 87 ILE A O 1
ATOM 700 N N . THR A 1 88 ? -4.528 6.700 9.033 1.00 92.12 88 THR A N 1
ATOM 701 C CA . THR A 1 88 ? -3.511 7.687 8.648 1.00 92.12 88 THR A CA 1
ATOM 702 C C . THR A 1 88 ? -2.204 7.464 9.397 1.00 92.12 88 THR A C 1
ATOM 704 O O . THR A 1 88 ? -1.152 7.520 8.770 1.00 92.12 88 THR A O 1
ATOM 707 N N . GLU A 1 89 ? -2.267 7.168 10.696 1.00 92.38 89 GLU A N 1
ATOM 708 C CA . GLU A 1 89 ? -1.103 6.854 11.530 1.00 92.38 89 GLU A CA 1
ATOM 709 C C . GLU A 1 89 ? -0.344 5.641 10.989 1.00 92.38 89 GLU A C 1
ATOM 711 O O . GLU A 1 89 ? 0.870 5.700 10.842 1.00 92.38 89 GLU A O 1
ATOM 716 N N . HIS A 1 90 ? -1.040 4.570 10.599 1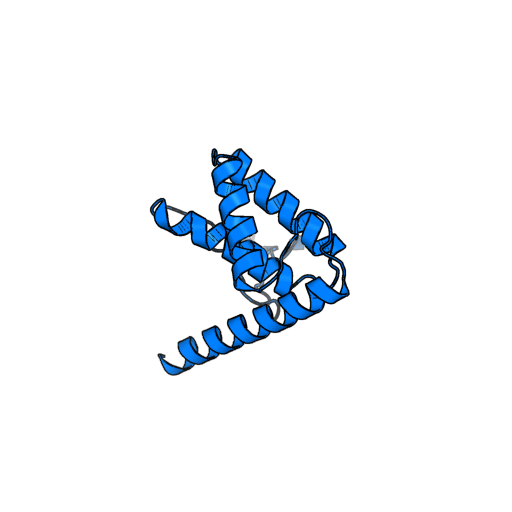.00 91.19 90 HIS A N 1
ATOM 717 C CA . HIS A 1 90 ? -0.388 3.356 10.090 1.00 91.19 90 HIS A CA 1
ATOM 718 C C . HIS A 1 90 ? 0.179 3.524 8.679 1.00 91.19 90 HIS A C 1
ATOM 720 O O . HIS A 1 90 ? 1.238 2.979 8.366 1.00 91.19 90 HIS A O 1
ATOM 726 N N . VAL A 1 91 ? -0.501 4.298 7.828 1.00 92.06 91 VAL A N 1
ATOM 727 C CA . VAL A 1 91 ? 0.036 4.693 6.519 1.00 92.06 91 VAL A CA 1
ATOM 728 C C . VAL A 1 91 ? 1.288 5.547 6.711 1.00 92.06 91 VAL A C 1
ATOM 730 O O . VAL A 1 91 ? 2.285 5.338 6.030 1.00 92.06 91 VAL A O 1
ATOM 733 N N . GLU A 1 92 ? 1.249 6.506 7.633 1.00 91.94 92 GLU A N 1
ATOM 734 C CA . GLU A 1 92 ? 2.377 7.384 7.924 1.00 91.94 92 GLU A CA 1
ATOM 735 C C . GLU A 1 92 ? 3.559 6.623 8.517 1.00 91.94 92 GLU A C 1
ATOM 737 O O . GLU A 1 92 ? 4.680 6.839 8.064 1.00 91.94 92 GLU A O 1
ATOM 742 N N . GLN A 1 93 ? 3.302 5.686 9.430 1.00 90.75 93 GLN A N 1
ATOM 743 C CA . GLN A 1 93 ? 4.318 4.807 9.996 1.00 90.75 93 GLN A CA 1
ATOM 744 C C . GLN A 1 93 ? 5.054 4.034 8.900 1.00 90.75 93 GLN A C 1
ATOM 746 O O . GLN A 1 93 ? 6.276 4.055 8.881 1.00 90.75 93 GLN A O 1
ATOM 751 N N . LEU A 1 94 ? 4.334 3.453 7.931 1.00 90.94 94 LEU A N 1
ATOM 752 C CA . LEU A 1 94 ? 4.970 2.762 6.804 1.00 90.94 94 LEU A CA 1
ATOM 753 C C . LEU A 1 94 ? 5.949 3.679 6.059 1.00 90.94 94 LEU A C 1
ATOM 755 O O . LEU A 1 94 ? 7.081 3.300 5.793 1.00 90.94 94 LEU A O 1
ATOM 759 N N . PHE A 1 95 ? 5.530 4.897 5.711 1.00 91.75 95 PHE A N 1
ATOM 760 C CA . PHE A 1 95 ? 6.420 5.820 5.004 1.00 91.75 95 PHE A CA 1
ATOM 761 C C . PHE A 1 95 ? 7.614 6.253 5.862 1.00 91.75 95 PHE A C 1
ATOM 763 O O . PHE A 1 95 ? 8.698 6.449 5.318 1.00 91.75 95 PHE A O 1
ATOM 770 N N . GLN A 1 96 ? 7.441 6.382 7.179 1.00 90.62 96 GLN A N 1
ATOM 771 C CA . GLN A 1 96 ? 8.544 6.659 8.100 1.00 90.62 96 GLN A CA 1
ATOM 772 C C . GLN A 1 96 ? 9.534 5.491 8.183 1.00 90.62 96 GLN A C 1
ATOM 774 O O . GLN A 1 96 ? 10.741 5.740 8.178 1.00 90.62 96 GLN A O 1
ATOM 779 N N . ASP A 1 97 ? 9.039 4.249 8.192 1.00 90.19 97 ASP A N 1
ATOM 780 C CA . ASP A 1 97 ? 9.855 3.029 8.232 1.00 90.19 97 ASP A CA 1
ATOM 781 C C . ASP A 1 97 ? 10.780 2.924 7.002 1.00 90.19 97 ASP A C 1
ATOM 783 O O . ASP A 1 97 ? 11.898 2.433 7.120 1.00 90.19 97 ASP A O 1
ATOM 787 N N . PHE A 1 98 ? 10.355 3.470 5.856 1.00 88.81 98 PHE A N 1
ATOM 788 C CA . PHE A 1 98 ? 11.139 3.556 4.612 1.00 88.81 98 PHE A CA 1
ATOM 789 C C . PHE A 1 98 ? 11.682 4.967 4.328 1.00 88.81 98 PHE A C 1
ATOM 791 O O . PHE A 1 98 ? 11.859 5.372 3.180 1.00 88.81 98 PHE A O 1
ATOM 798 N N . HIS A 1 99 ? 11.903 5.764 5.379 1.00 87.88 99 HIS A N 1
ATOM 799 C CA . HIS A 1 99 ? 12.574 7.069 5.319 1.00 87.88 99 HIS A CA 1
ATOM 800 C C . HIS A 1 99 ? 11.952 8.115 4.367 1.00 87.88 99 HIS A C 1
ATOM 802 O O . HIS A 1 99 ? 12.599 9.100 3.994 1.00 87.88 99 HIS A O 1
ATOM 808 N N . ILE A 1 100 ? 10.673 7.974 4.012 1.00 86.69 100 ILE A N 1
ATOM 809 C CA . ILE A 1 100 ? 9.943 8.952 3.203 1.00 86.69 100 ILE A CA 1
ATOM 810 C C . ILE A 1 100 ? 9.292 9.985 4.117 1.00 86.69 100 ILE A C 1
ATOM 812 O O . ILE A 1 100 ? 8.217 9.793 4.690 1.00 86.69 100 ILE A O 1
ATOM 816 N N . SER A 1 101 ? 9.915 11.159 4.165 1.00 78.75 101 SER A N 1
ATOM 817 C CA . SER A 1 101 ? 9.280 12.363 4.695 1.00 78.75 101 SER A CA 1
ATOM 818 C C . SER A 1 101 ? 8.343 12.980 3.648 1.00 78.75 101 SER A C 1
ATOM 820 O O . SER A 1 101 ? 8.606 12.948 2.448 1.00 78.75 101 SER A O 1
ATOM 822 N N . ASN A 1 102 ? 7.225 13.560 4.095 1.00 78.44 102 ASN A N 1
ATOM 823 C CA . ASN A 1 102 ? 6.280 14.295 3.240 1.00 78.44 102 ASN A CA 1
ATOM 824 C C . ASN A 1 102 ? 5.583 13.471 2.135 1.00 78.44 102 ASN A C 1
ATOM 826 O O . ASN A 1 102 ? 5.232 13.997 1.075 1.00 78.44 102 ASN A O 1
ATOM 830 N N . TRP A 1 103 ? 5.276 12.199 2.406 1.00 81.81 103 TRP A N 1
ATOM 831 C CA . TRP A 1 103 ? 4.514 11.323 1.499 1.00 81.81 103 TRP A CA 1
ATOM 832 C C . TRP A 1 103 ? 3.145 11.888 1.070 1.00 81.81 103 TRP A C 1
ATOM 834 O O . TRP A 1 103 ? 2.612 11.512 0.024 1.00 81.81 103 TRP A O 1
ATOM 844 N N . LYS A 1 104 ? 2.557 12.786 1.877 1.00 80.19 104 LYS A N 1
ATOM 845 C CA . LYS A 1 104 ? 1.262 13.435 1.605 1.00 80.19 104 LYS A CA 1
ATOM 846 C C . LYS A 1 104 ? 1.336 14.442 0.456 1.00 80.19 104 LYS A C 1
ATOM 848 O O . LYS A 1 104 ? 0.335 14.631 -0.226 1.00 80.19 104 LYS A O 1
ATOM 853 N N . SER A 1 105 ? 2.488 15.079 0.245 1.00 75.12 105 SER A N 1
ATOM 854 C CA . SER A 1 105 ? 2.636 16.168 -0.726 1.00 75.12 105 SER A CA 1
ATOM 855 C C . SER A 1 105 ? 3.518 15.824 -1.923 1.00 75.12 105 SER A C 1
ATOM 857 O O . SER A 1 105 ? 3.324 16.438 -2.965 1.00 75.12 105 SER A O 1
ATOM 859 N N . ASN A 1 106 ? 4.456 14.873 -1.811 1.00 68.25 106 ASN A N 1
ATOM 860 C CA . ASN A 1 106 ? 5.520 14.714 -2.814 1.00 68.25 106 ASN A CA 1
ATOM 861 C C . ASN A 1 106 ? 6.008 13.270 -3.049 1.00 68.25 106 ASN A C 1
ATOM 863 O O . ASN A 1 106 ? 7.185 13.060 -3.350 1.00 68.25 106 ASN A O 1
ATOM 867 N N . LEU A 1 107 ? 5.132 12.260 -2.973 1.00 85.38 107 LEU A N 1
ATOM 868 C CA . LEU A 1 107 ? 5.515 10.923 -3.443 1.00 85.38 107 LEU A CA 1
ATOM 869 C C . LEU A 1 107 ? 5.568 10.908 -4.982 1.00 85.38 107 LEU A C 1
ATOM 871 O O . LEU A 1 107 ? 4.556 10.738 -5.656 1.00 85.38 107 LEU A O 1
ATOM 875 N N . ASN A 1 108 ? 6.755 11.137 -5.539 1.00 90.12 108 ASN A N 1
ATOM 876 C CA . ASN A 1 108 ? 7.015 11.014 -6.971 1.00 90.12 108 ASN A CA 1
ATOM 877 C C . ASN A 1 108 ? 7.546 9.612 -7.311 1.00 90.12 108 ASN A C 1
ATOM 879 O O . ASN A 1 108 ? 7.916 8.847 -6.420 1.00 90.12 108 ASN A O 1
ATOM 883 N N . GLN A 1 109 ? 7.613 9.292 -8.606 1.00 93.38 109 GLN A N 1
ATOM 884 C CA . GLN A 1 109 ? 8.054 7.977 -9.077 1.00 93.38 109 GLN A CA 1
ATOM 885 C C . GLN A 1 109 ? 9.458 7.610 -8.571 1.00 93.38 109 GLN A C 1
ATOM 887 O O . GLN A 1 109 ? 9.641 6.509 -8.080 1.00 93.38 109 GLN A O 1
ATOM 892 N N . S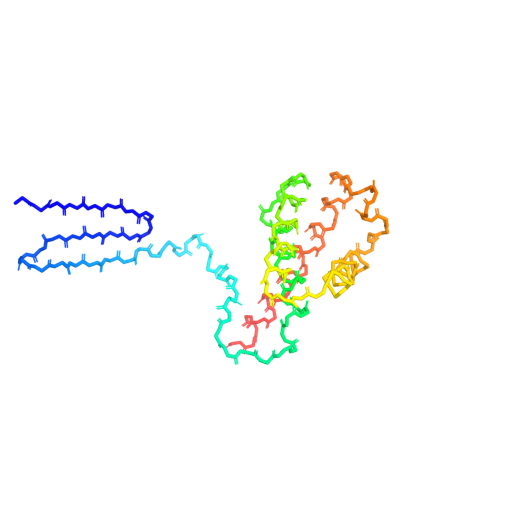ER A 1 110 ? 10.421 8.537 -8.592 1.00 92.44 110 SER A N 1
ATOM 893 C CA . SER A 1 110 ? 11.793 8.245 -8.152 1.00 92.44 110 SER A CA 1
ATOM 894 C C . SER A 1 110 ? 11.881 7.912 -6.661 1.00 92.44 110 SER A C 1
ATOM 896 O O . SER A 1 110 ? 12.614 7.008 -6.271 1.00 92.44 110 SER A O 1
ATOM 898 N N . THR A 1 111 ? 11.146 8.635 -5.813 1.00 91.62 111 THR A N 1
ATOM 899 C CA . THR A 1 111 ? 11.081 8.344 -4.374 1.00 91.62 111 THR A CA 1
ATOM 900 C C . THR A 1 111 ? 10.357 7.026 -4.111 1.00 91.62 111 THR A C 1
ATOM 902 O O . THR A 1 111 ? 10.772 6.255 -3.250 1.00 91.62 111 THR A O 1
ATOM 905 N N . TYR A 1 112 ? 9.293 6.761 -4.867 1.00 93.81 112 TYR A N 1
ATOM 906 C CA . TYR A 1 112 ? 8.546 5.515 -4.787 1.00 93.81 112 TYR A CA 1
ATOM 907 C C . TYR A 1 112 ? 9.386 4.302 -5.200 1.00 93.81 112 TYR A C 1
ATOM 909 O O . TYR A 1 112 ? 9.347 3.297 -4.499 1.00 93.81 112 TYR A O 1
ATOM 917 N N . ASP A 1 113 ? 10.175 4.406 -6.271 1.00 93.94 113 ASP A N 1
ATOM 918 C CA . ASP A 1 113 ? 11.034 3.318 -6.748 1.00 93.94 113 ASP A CA 1
ATOM 919 C C . ASP A 1 113 ? 12.055 2.902 -5.683 1.00 93.94 113 ASP A C 1
ATOM 921 O O . ASP A 1 113 ? 12.203 1.713 -5.422 1.00 93.94 113 ASP A O 1
ATOM 925 N N . LYS A 1 114 ? 12.668 3.869 -4.985 1.00 92.25 114 LYS A N 1
ATOM 926 C CA . LYS A 1 114 ? 13.600 3.592 -3.875 1.00 92.25 114 LYS A CA 1
ATOM 927 C C . LYS A 1 114 ? 12.930 2.844 -2.725 1.00 92.25 114 LYS A C 1
ATOM 929 O O . LYS A 1 114 ? 13.409 1.802 -2.302 1.00 92.25 114 LYS A O 1
ATOM 934 N N . MET A 1 115 ? 11.782 3.340 -2.264 1.00 93.19 115 MET A N 1
ATOM 935 C CA . MET A 1 115 ? 11.000 2.654 -1.228 1.00 93.19 115 MET A CA 1
ATOM 936 C C . MET A 1 115 ? 10.586 1.255 -1.677 1.00 93.19 115 MET A C 1
ATOM 938 O O . MET A 1 115 ? 10.607 0.312 -0.896 1.00 93.19 115 MET A O 1
ATOM 942 N N . ARG A 1 116 ? 10.189 1.111 -2.940 1.00 93.12 116 ARG A N 1
ATOM 943 C CA . ARG A 1 116 ? 9.781 -0.168 -3.509 1.00 93.12 116 ARG A CA 1
ATOM 944 C C . ARG A 1 116 ? 10.938 -1.165 -3.530 1.00 93.12 116 ARG A C 1
ATOM 946 O O . ARG A 1 116 ? 10.713 -2.322 -3.193 1.00 93.12 116 ARG A O 1
ATOM 953 N N . GLU A 1 117 ? 12.139 -0.739 -3.907 1.00 92.94 117 GLU A N 1
ATOM 954 C CA . GLU A 1 117 ? 13.350 -1.567 -3.845 1.00 92.94 117 GLU A CA 1
ATOM 955 C C . GLU A 1 117 ? 13.620 -2.035 -2.409 1.00 92.94 117 GLU A C 1
ATOM 957 O O . GLU A 1 117 ? 13.721 -3.239 -2.180 1.00 92.94 117 GLU A O 1
ATOM 962 N N . GLU A 1 118 ? 13.596 -1.124 -1.432 1.00 92.75 118 GLU A N 1
ATOM 963 C CA . GLU A 1 118 ? 13.776 -1.464 -0.011 1.00 92.75 118 GLU A CA 1
ATOM 964 C C . GLU A 1 118 ? 12.706 -2.446 0.504 1.00 92.75 118 GLU A C 1
ATOM 966 O O . GLU A 1 118 ? 13.017 -3.402 1.217 1.00 92.75 118 GLU A O 1
ATOM 971 N N . ILE A 1 119 ? 11.439 -2.264 0.113 1.00 90.31 119 ILE A N 1
ATOM 972 C CA . ILE A 1 119 ? 10.342 -3.181 0.463 1.00 90.31 119 ILE A CA 1
ATOM 973 C C . ILE A 1 119 ? 10.566 -4.570 -0.145 1.00 90.31 119 ILE A C 1
ATOM 975 O O . ILE A 1 119 ? 10.311 -5.577 0.518 1.00 90.31 119 ILE A O 1
ATOM 979 N N . ILE A 1 120 ? 11.019 -4.642 -1.399 1.00 89.00 120 ILE A N 1
ATOM 980 C CA . ILE A 1 120 ? 11.289 -5.914 -2.079 1.00 89.00 120 ILE A CA 1
ATOM 981 C C . ILE A 1 120 ? 12.440 -6.649 -1.391 1.00 89.00 120 ILE A C 1
ATOM 983 O O . ILE A 1 120 ? 12.321 -7.846 -1.133 1.00 89.00 120 ILE A O 1
ATOM 987 N N . GLU A 1 121 ? 13.521 -5.947 -1.054 1.00 89.31 121 GLU A N 1
ATOM 988 C CA . GLU A 1 121 ? 14.647 -6.524 -0.316 1.00 89.31 121 GLU A CA 1
ATOM 989 C C . GLU A 1 121 ? 14.211 -7.032 1.064 1.00 89.31 121 GLU A C 1
ATOM 991 O O . GLU A 1 121 ? 14.535 -8.160 1.449 1.00 89.31 121 GLU A O 1
ATOM 996 N N . TYR A 1 122 ? 13.420 -6.239 1.790 1.00 85.81 122 TYR A N 1
ATOM 997 C CA . TYR A 1 122 ? 12.867 -6.629 3.084 1.00 85.81 122 TYR A CA 1
ATOM 998 C C . TYR A 1 122 ? 12.001 -7.897 2.992 1.00 85.81 122 TYR A C 1
ATOM 1000 O O . TYR A 1 122 ? 12.133 -8.797 3.832 1.00 85.81 122 TYR A O 1
ATOM 1008 N N . ASP A 1 123 ? 11.129 -7.990 1.980 1.00 80.81 123 ASP A N 1
ATOM 1009 C CA . ASP A 1 123 ? 10.269 -9.158 1.749 1.00 80.81 123 ASP A CA 1
ATOM 1010 C C . ASP A 1 123 ? 11.112 -10.401 1.431 1.00 80.81 123 ASP A C 1
ATOM 1012 O O . ASP A 1 123 ? 10.926 -11.449 2.051 1.00 80.81 123 ASP A O 1
ATOM 1016 N N . GLN A 1 124 ? 12.112 -10.277 0.551 1.00 82.94 124 GLN A N 1
ATOM 1017 C CA . GLN A 1 124 ? 13.023 -11.372 0.198 1.00 82.94 124 GLN A CA 1
ATOM 1018 C C . GLN A 1 124 ? 13.769 -11.922 1.422 1.00 82.94 124 GLN A C 1
ATOM 1020 O O . GLN A 1 124 ? 13.751 -13.134 1.659 1.00 82.94 124 GLN A O 1
ATOM 1025 N N . GLN A 1 125 ? 14.342 -11.046 2.253 1.00 78.69 125 GLN A N 1
ATOM 1026 C CA . GLN A 1 125 ? 15.029 -11.449 3.486 1.00 78.69 125 GLN A CA 1
ATOM 1027 C C . GLN A 1 125 ? 14.094 -12.208 4.442 1.00 78.69 125 GLN A C 1
ATOM 1029 O O . GLN A 1 125 ? 14.481 -13.219 5.038 1.00 78.69 125 GLN A O 1
ATOM 1034 N N . HIS A 1 126 ? 12.837 -11.771 4.565 1.00 75.44 126 HIS A N 1
ATOM 1035 C CA . HIS A 1 126 ? 11.843 -12.451 5.396 1.00 75.44 126 HIS A CA 1
ATOM 1036 C C . HIS A 1 126 ? 11.447 -13.831 4.861 1.00 75.44 126 HIS A C 1
ATOM 1038 O O . HIS A 1 126 ? 11.213 -14.745 5.660 1.00 75.44 126 HIS A O 1
ATOM 1044 N N . GLN A 1 127 ? 11.388 -14.019 3.541 1.00 68.81 127 GLN A N 1
ATOM 1045 C CA . GLN A 1 127 ? 11.107 -15.331 2.949 1.00 68.81 127 GLN A CA 1
ATOM 1046 C C . GLN A 1 127 ? 12.265 -16.313 3.165 1.00 68.81 127 GLN A C 1
ATOM 1048 O O . GLN A 1 127 ? 12.035 -17.455 3.570 1.00 68.81 127 GLN A O 1
ATOM 1053 N N . GLU A 1 128 ? 13.512 -15.874 2.990 1.00 68.75 128 GLU A N 1
ATOM 1054 C CA . GLU A 1 128 ? 14.688 -16.722 3.217 1.00 68.75 128 GLU A CA 1
ATOM 1055 C C . GLU A 1 128 ? 14.785 -17.219 4.666 1.00 68.75 128 GLU A C 1
ATOM 1057 O O . GLU A 1 128 ? 15.124 -18.381 4.912 1.00 68.75 128 GLU A O 1
ATOM 1062 N N . MET A 1 129 ? 14.444 -16.369 5.640 1.00 64.62 129 MET A N 1
ATOM 1063 C CA . MET A 1 129 ? 14.403 -16.762 7.051 1.00 64.62 129 MET A CA 1
ATOM 1064 C C . MET A 1 129 ? 13.336 -17.828 7.329 1.00 64.62 129 MET A C 1
ATOM 1066 O O . MET A 1 129 ? 13.594 -18.757 8.095 1.00 64.62 129 MET A O 1
ATOM 1070 N N . LYS A 1 130 ? 12.164 -17.744 6.686 1.00 61.66 130 LYS A N 1
ATOM 1071 C CA . LYS A 1 130 ? 11.092 -18.748 6.826 1.00 61.66 130 LYS A CA 1
ATOM 1072 C C . LYS A 1 130 ? 11.467 -20.095 6.212 1.00 61.66 130 LYS A C 1
ATOM 1074 O O . LYS A 1 130 ? 11.064 -21.127 6.741 1.00 61.66 130 LYS A O 1
ATOM 1079 N N . ILE A 1 131 ? 12.229 -20.093 5.119 1.00 64.25 131 ILE A N 1
ATOM 1080 C CA . ILE A 1 131 ? 12.710 -21.319 4.469 1.00 64.25 131 ILE A CA 1
ATOM 1081 C C . ILE A 1 131 ? 13.755 -22.023 5.345 1.00 64.25 131 ILE A C 1
ATOM 1083 O O . ILE A 1 131 ? 13.699 -23.236 5.481 1.00 64.25 131 ILE A O 1
ATOM 1087 N N . LYS A 1 132 ? 14.657 -21.279 6.001 1.00 53.31 132 LYS A N 1
ATOM 1088 C CA . LYS A 1 132 ? 15.695 -21.847 6.890 1.00 53.31 132 LYS A CA 1
ATOM 1089 C C . LYS A 1 132 ? 15.161 -22.449 8.199 1.00 53.31 132 LYS A C 1
ATOM 1091 O O . LYS A 1 132 ? 15.908 -23.135 8.888 1.00 53.31 132 LYS A O 1
ATOM 1096 N N . GLN A 1 133 ? 13.914 -22.161 8.569 1.00 52.56 133 GLN A N 1
ATOM 1097 C CA . GLN A 1 133 ? 13.268 -22.669 9.789 1.00 52.56 133 GLN A CA 1
ATOM 1098 C C . GLN A 1 133 ? 12.364 -23.890 9.541 1.00 52.56 133 GLN A C 1
ATOM 1100 O O . GLN A 1 133 ? 11.765 -24.399 10.489 1.00 52.56 133 GLN A O 1
ATOM 1105 N N . ARG A 1 134 ? 12.238 -24.334 8.285 1.00 48.69 134 ARG A N 1
ATOM 1106 C CA . ARG A 1 134 ? 11.517 -25.547 7.880 1.00 48.69 134 ARG A CA 1
ATOM 1107 C C . ARG A 1 134 ? 12.494 -26.684 7.624 1.00 48.69 134 ARG A C 1
ATOM 1109 O O . ARG A 1 134 ? 12.098 -27.831 7.916 1.00 48.69 134 ARG A O 1
#

Foldseek 3Di:
DWDWDDDPQWIWIQDPNDTDIDRHDDVVPPPPPLPPDDDDDPVCVLVSLLVQLLVLLQVDLAPVSSVVSNVVSLVVVVVVVDDPVSSVVSVVVSCVVLVDDPPVPDPHNVSSNSSSVVSVVVVVVVVVVVVVVD

pLDDT: mean 76.26, std 17.17, range [35.66, 94.12]

Nearest PDB structures (foldseek):
  6irx-assembly1_A  TM=2.373E-01  e=9.880E+00  Danio rerio

Radius of gyration: 19.53 Å; Cα contacts (8 Å, |Δi|>4): 87; chains: 1; bounding box: 41×54×43 Å

Mean predicted aligned error: 13.63 Å

Sequence (134 aa):
IGKNVAYLDVQISHINSQLRTTINHDNDIEPRGLSFISNHPPVMYSTLIQACLMHSAVIRSKVSDFHNERRDVQIVFLNNGYSINFITEHVEQLFQDFHISNWKSNLNQSTYDKMREEIIEYDQQHQEMKIKQR

=== Feature glossary ===
The record interleaves many kinds of information about one protein. Here is each kind framed as the question it answers.

Q: Are the domains correctly placed relative to each other?
A: Predicted aligned error is AlphaFold's pairwise confidence. Unlike pLDDT (per-residue), PAE is per-residue-pair and captures whether two parts of the structure are correctly placed relative to each other. Units are ångströms of expected positional error.

Q: Which residues are in helices, strands, or loops?
A: Eight-state secondary structure (DSSP): H is the canonical α-helix, G the tighter 3₁₀-helix, I the wider π-helix; E/B are β-structure, T and S are turns and bends, and '-' is everything else. DSSP derives these from the pattern of main-chain N–H···O=C hydrogen bonds, not from the sequence.

Q: What if only a Cα trace is available?
A: P-SEA three-state annotation labels eac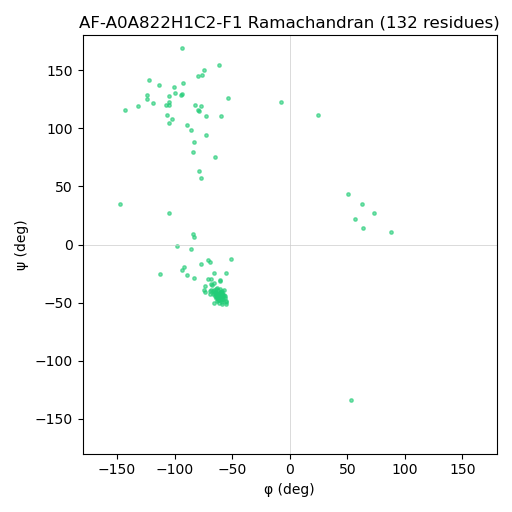h residue as helix, strand, or coil based purely on the geometry of the Cα trace. It serves as a fallback when the full backbone (and thus DSSP) is unavailable.

Q: What are the backbone torsion angles?
A: φ (phi) and ψ (psi) are the two rotatable backbone dihedrals per residue: φ is the C(i-1)–N–Cα–C torsion, ψ is the N–Cα–C–N(i+1) torsion, both in degrees on (−180°, 180°]. α-helical residues cluster near (−60°, −45°); β-strand residues near (−120°, +130°). A Ramachandran plot is simply a scatter of (φ, ψ) for every residue.

Q: What known structures does this most resemble?
A: Structural nearest neighbors (via Foldseek easy-search vs the PDB). Reported per hit: target PDB id, E-value, and alignment TM-score. A TM-score above ~0.5 is the conventional threshold for 'same fold'.

Q: What family and function is it annotated with?
A: Database cross-references. InterPro integrates a dozen domain/family signature databases into unified entries with residue-range hits. GO terms attach function/process/location labels with evidence codes. CATH codes position the fold in a four-level structural taxonomy. Organism is the NCBI-taxonomy species name.

Q: Which residues are buried vs exposed?
A: Solvent accessibility: the surface area of each residue that a 1.4 Å water probe can touch, in Å². When only backbone atoms are present the absolute values are lower than full-atom SASA (side chains contribute most of the area) and are flagged as backbone-only.

Q: What do the diagnostic plots show?
A: Three diagnostic plots accompany the record. The Cα contact map visualizes the tertiary structure as a 2D adjacency matrix (8 Å cutoff, sequence-local contacts suppressed). The Ramachandran plot shows the distribution of backbone (φ, ψ) torsions, with points in the α and β basins reflecting secondary structure content. The PAE plot shows AlphaFold's inter-residue confidence as a color matrix.

Q: What is the amino-acid chain?
A: The amino-acid sequence is the protein's primary structure: the linear order of residues from the N-terminus to the C-terminus, written in one-letter code. Everything else here — the 3D coordinates, the secondary structure, the domain annotations — is ultimately a consequence of this string.

Q: What do the rendered images show?
A: The six renders are orthographic views along the three Cartesian axes in both directions. Representation (cartoon, sticks, or surface) and color scheme (sequence-rainbow or by-chain) vary across proteins so the training set covers all the common visualization conventions.

Q: Where is each backbone atom in 3D?
A: The mmCIF table is the protein's shape written out atom by atom. For each backbone N, Cα, C, and carbonyl O, it records an (x, y, z) coordinate triple in Å plus the residue type, chain letter, and residue number.

Q: How mobile is each atom in the crystal?
A: For experimental (PDB) structures, the B-factor (temperature factor) quantifies the positional spread of each atom in the crystal — a combination of thermal vibration and static disorder — in units of Å². High B-factors mark flexible loops or poorly resolved regions; low B-factors mark the rigid, well-ordered core.

Q: How big and how compact is the whole molecule?
A: Three whole-structure scalars: the radius of gyration (RMS distance of Cα from centroid, in Å), the count of Cα–Cα contacts (pairs closer than 8 Å and separated by more than four residues in sequence — i.e. tertiary, not local, contacts), and the bounding-box dimensions. Together they distinguish compact globular folds from extended fibres or disordered chains.

Q: What does the local fold look like, residue by residue?
A: A 3Di character summarizes, for each residue, the relative orientation of the Cα frame of its nearest spatial neighbor. Because it encodes fold topology rather than chemistry, 3Di alignments detect remote structural similarity that sequence alignment misses.

Q: How confident is the AlphaFold model at each residue?
A: For AlphaFold models, the B-factor field carries pLDDT — the model's own estimate of local accuracy on a 0–100 scale. Regions with pLDDT<50 should be treated as essentially unmodeled; they often correspond to intrinsically disordered segments.